Protein AF-A0A0P8CHN0-F1 (afdb_monomer)

pLDDT: mean 80.88, std 12.87, range [40.34, 93.69]

Structure (mmCIF, N/CA/C/O backbone):
data_AF-A0A0P8CHN0-F1
#
_entry.id   AF-A0A0P8CHN0-F1
#
loop_
_atom_site.group_PDB
_atom_site.id
_atom_site.type_symbol
_atom_site.label_atom_id
_atom_site.label_alt_id
_atom_site.label_comp_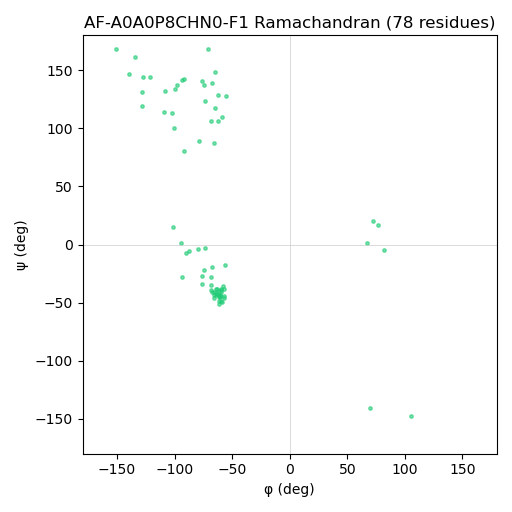id
_atom_site.label_asym_id
_atom_site.label_entity_id
_atom_site.label_seq_id
_atom_site.pdbx_PDB_ins_code
_atom_site.Cartn_x
_atom_site.Cartn_y
_atom_site.Cartn_z
_atom_site.occupancy
_atom_site.B_iso_or_equiv
_atom_site.auth_seq_id
_atom_site.auth_comp_id
_atom_site.auth_asym_id
_atom_site.auth_atom_id
_atom_site.pdbx_PDB_model_num
ATOM 1 N N . LEU A 1 1 ? -14.148 7.445 -3.449 1.00 54.75 1 LEU A N 1
ATOM 2 C CA . LEU A 1 1 ? -12.742 7.776 -3.792 1.00 54.75 1 LEU A CA 1
ATOM 3 C C . LEU A 1 1 ? -12.711 8.733 -4.999 1.00 54.75 1 LEU A C 1
ATOM 5 O O . LEU A 1 1 ? -12.028 8.467 -5.975 1.00 54.75 1 LEU A O 1
ATOM 9 N N . GLU A 1 2 ? -13.472 9.836 -4.960 1.00 49.91 2 GLU A N 1
ATOM 10 C CA . GLU A 1 2 ? -13.570 10.810 -6.075 1.00 49.91 2 GLU A CA 1
ATOM 11 C C . GLU A 1 2 ? -12.606 11.999 -5.940 1.00 49.91 2 GLU A C 1
ATOM 13 O O . GLU A 1 2 ? -12.570 12.885 -6.786 1.00 49.91 2 GLU A O 1
ATOM 18 N N . ASP A 1 3 ? -11.794 12.004 -4.889 1.00 55.22 3 ASP A N 1
ATOM 19 C CA . ASP A 1 3 ? -10.863 13.077 -4.572 1.00 55.22 3 ASP A CA 1
ATOM 20 C C . ASP A 1 3 ? -9.654 13.079 -5.523 1.00 55.22 3 ASP A C 1
ATOM 22 O O . ASP A 1 3 ? -8.902 12.100 -5.585 1.00 55.22 3 ASP A O 1
ATOM 26 N N . ASP A 1 4 ? -9.406 14.205 -6.203 1.00 63.81 4 ASP A N 1
ATOM 27 C CA . ASP A 1 4 ? -8.215 14.421 -7.047 1.00 63.81 4 ASP A CA 1
ATOM 28 C C . ASP A 1 4 ? -6.892 14.227 -6.293 1.00 63.81 4 ASP A C 1
ATOM 30 O O . ASP A 1 4 ? -5.840 14.055 -6.910 1.00 63.81 4 ASP A O 1
ATOM 34 N N . PHE A 1 5 ? -6.945 14.250 -4.961 1.00 65.06 5 PHE A N 1
ATOM 35 C CA . PHE A 1 5 ? -5.836 13.922 -4.077 1.00 65.06 5 PHE A CA 1
ATOM 36 C C . PHE A 1 5 ? -5.324 12.493 -4.298 1.00 65.06 5 PHE A C 1
ATOM 38 O O . PHE A 1 5 ? -4.133 12.299 -4.516 1.00 65.06 5 PHE A O 1
ATOM 45 N N . PHE A 1 6 ? -6.216 11.496 -4.332 1.00 63.31 6 PHE A N 1
ATOM 46 C CA . PHE A 1 6 ? -5.817 10.097 -4.527 1.00 63.31 6 PHE A CA 1
ATOM 47 C C . PHE A 1 6 ? -5.462 9.771 -5.975 1.00 63.31 6 PHE A C 1
ATOM 49 O O . PHE A 1 6 ? -4.660 8.880 -6.213 1.00 63.31 6 PHE A O 1
ATOM 56 N N . LYS A 1 7 ? -6.030 10.498 -6.945 1.00 64.56 7 LYS A N 1
ATOM 57 C CA . LYS A 1 7 ? -5.647 10.355 -8.358 1.00 64.56 7 LYS A CA 1
ATOM 58 C C . LYS A 1 7 ? -4.225 10.855 -8.628 1.00 64.56 7 LYS A C 1
ATOM 60 O O . LYS A 1 7 ? -3.596 10.394 -9.572 1.00 64.56 7 LYS A O 1
ATOM 65 N N . ARG A 1 8 ? -3.745 11.817 -7.828 1.00 67.06 8 ARG A N 1
ATOM 66 C CA . ARG A 1 8 ? -2.389 12.385 -7.917 1.00 67.06 8 ARG A CA 1
ATOM 67 C C . ARG A 1 8 ? -1.385 11.706 -6.993 1.00 67.06 8 ARG A C 1
ATOM 69 O O . ARG A 1 8 ? -0.200 11.690 -7.306 1.00 67.06 8 ARG A O 1
ATOM 76 N N . LEU A 1 9 ? -1.848 11.152 -5.876 1.00 68.62 9 LEU A N 1
ATOM 77 C CA . LEU A 1 9 ? -1.050 10.255 -5.054 1.00 68.62 9 LEU A CA 1
ATOM 78 C C . LEU A 1 9 ? -0.754 8.987 -5.845 1.00 68.62 9 LEU A C 1
ATOM 80 O O . LEU A 1 9 ? -1.665 8.240 -6.190 1.00 68.62 9 LEU A O 1
ATOM 84 N N . GLY A 1 10 ? 0.525 8.728 -6.102 1.00 72.75 10 GLY A N 1
ATOM 85 C CA . GLY A 1 10 ? 0.952 7.421 -6.580 1.00 72.75 10 GLY A CA 1
ATOM 86 C C . GLY A 1 10 ? 0.620 6.379 -5.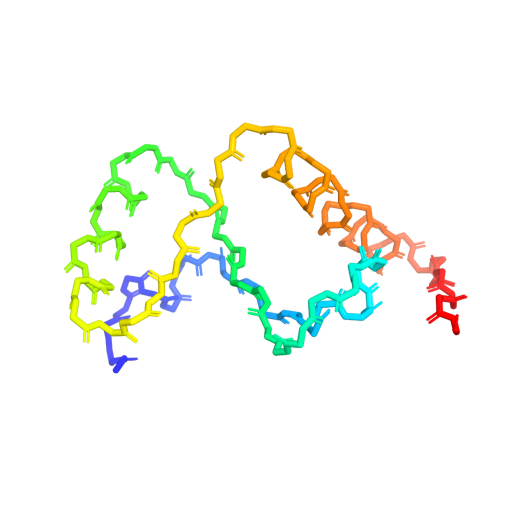516 1.00 72.75 10 GLY A C 1
ATOM 87 O O . GLY A 1 10 ? 1.260 6.344 -4.461 1.00 72.75 10 GLY A O 1
ATOM 88 N N . TYR A 1 11 ? -0.402 5.566 -5.774 1.00 84.31 11 TYR A N 1
ATOM 89 C CA . TYR A 1 11 ? -0.718 4.401 -4.965 1.00 84.31 11 TYR A CA 1
ATOM 90 C C . TYR A 1 11 ? -0.680 3.145 -5.826 1.00 84.31 11 TYR A C 1
ATOM 92 O O . TYR A 1 11 ? -1.099 3.150 -6.984 1.00 84.31 11 TYR A O 1
ATOM 100 N N . THR A 1 12 ? -0.215 2.059 -5.223 1.00 88.00 12 THR A N 1
ATOM 101 C CA . THR A 1 12 ? -0.123 0.753 -5.867 1.00 88.00 12 THR A CA 1
ATOM 102 C C . THR A 1 12 ? -0.802 -0.270 -4.975 1.00 88.00 12 THR A C 1
ATOM 104 O O . THR A 1 12 ? -0.553 -0.326 -3.772 1.00 88.00 12 THR A O 1
ATOM 107 N N . VAL A 1 13 ? -1.674 -1.085 -5.563 1.00 89.75 13 VAL A N 1
ATOM 108 C CA . VAL A 1 13 ? -2.303 -2.217 -4.879 1.00 89.75 13 VAL A CA 1
ATOM 109 C C . VAL A 1 13 ? -1.722 -3.507 -5.435 1.00 89.75 13 VAL A C 1
ATOM 111 O O . VAL A 1 13 ? -1.627 -3.675 -6.657 1.00 89.75 13 VAL A O 1
ATOM 114 N N . ARG A 1 14 ? -1.332 -4.413 -4.537 1.00 91.38 14 ARG A N 1
ATOM 115 C CA . ARG A 1 14 ? -0.795 -5.735 -4.878 1.00 91.38 14 ARG A CA 1
ATOM 116 C C . ARG A 1 14 ? -1.326 -6.804 -3.954 1.00 91.38 14 ARG A C 1
ATOM 118 O O . ARG A 1 14 ? -1.584 -6.547 -2.783 1.00 91.38 14 ARG A O 1
ATOM 125 N N . GLU A 1 15 ? -1.504 -7.998 -4.498 1.00 91.25 15 GLU A N 1
ATOM 126 C CA . GLU A 1 15 ? -1.855 -9.160 -3.694 1.00 91.25 15 GLU A CA 1
ATOM 127 C C . GLU A 1 15 ? -0.673 -9.533 -2.792 1.00 91.25 15 GLU A C 1
ATOM 129 O O . GLU A 1 15 ? 0.482 -9.477 -3.213 1.00 91.25 15 GLU A O 1
ATOM 134 N N . CYS A 1 16 ? -0.956 -9.892 -1.540 1.00 91.12 16 CYS A N 1
ATOM 135 C CA . CYS A 1 16 ? 0.073 -10.214 -0.551 1.00 91.12 16 CYS A CA 1
ATOM 136 C C . CYS A 1 16 ? 1.005 -11.350 -1.012 1.00 91.12 16 CYS A C 1
ATOM 138 O O . CYS A 1 16 ? 2.213 -11.284 -0.782 1.00 91.12 16 CYS A O 1
ATOM 140 N N . SER A 1 17 ? 0.451 -12.355 -1.694 1.00 88.88 17 SER A N 1
ATOM 141 C CA . SER A 1 17 ? 1.173 -13.514 -2.232 1.00 88.88 17 SER A CA 1
ATOM 142 C C . SER A 1 17 ? 2.239 -13.121 -3.258 1.00 88.88 17 SER A C 1
ATOM 144 O O . SER A 1 17 ? 3.352 -13.636 -3.209 1.00 88.88 17 SER A O 1
ATOM 146 N N . LEU A 1 18 ? 1.936 -12.148 -4.124 1.00 86.75 18 LEU A N 1
ATOM 147 C CA . LEU A 1 18 ? 2.851 -11.652 -5.160 1.00 86.75 18 LEU A CA 1
ATOM 148 C C . LEU A 1 18 ? 4.061 -10.907 -4.584 1.00 86.75 18 LEU A C 1
ATOM 150 O O . LEU A 1 18 ? 5.077 -10.766 -5.254 1.00 86.75 18 LEU A O 1
ATOM 154 N N . LEU A 1 19 ? 3.962 -10.454 -3.333 1.00 87.06 19 LEU A N 1
ATOM 155 C CA . LEU A 1 19 ? 5.043 -9.787 -2.608 1.00 87.06 19 LEU A CA 1
ATOM 156 C C . LEU A 1 19 ? 5.747 -10.723 -1.612 1.00 87.06 19 LEU A C 1
ATOM 158 O O . LEU A 1 19 ? 6.459 -10.257 -0.722 1.00 87.06 19 LEU A O 1
ATOM 162 N N . GLY A 1 20 ? 5.535 -12.038 -1.734 1.00 82.88 20 GLY A N 1
ATOM 163 C CA . GLY A 1 20 ? 6.170 -13.047 -0.884 1.00 82.88 20 GLY A CA 1
ATOM 164 C C . GLY A 1 20 ? 5.628 -13.099 0.548 1.00 82.88 20 GLY A C 1
ATOM 165 O O . GLY A 1 20 ? 6.310 -13.597 1.441 1.00 82.88 20 GLY A O 1
ATOM 166 N N . SER A 1 21 ? 4.421 -12.577 0.798 1.00 85.06 21 SER A N 1
ATOM 167 C CA . SER A 1 21 ? 3.767 -12.642 2.109 1.00 85.06 21 SER A CA 1
ATOM 168 C C . SER A 1 21 ? 2.755 -13.786 2.174 1.00 85.06 21 SER A C 1
ATOM 170 O O . SER A 1 21 ? 1.930 -13.948 1.280 1.00 85.06 21 SER A O 1
ATOM 172 N N . GLU A 1 22 ? 2.732 -14.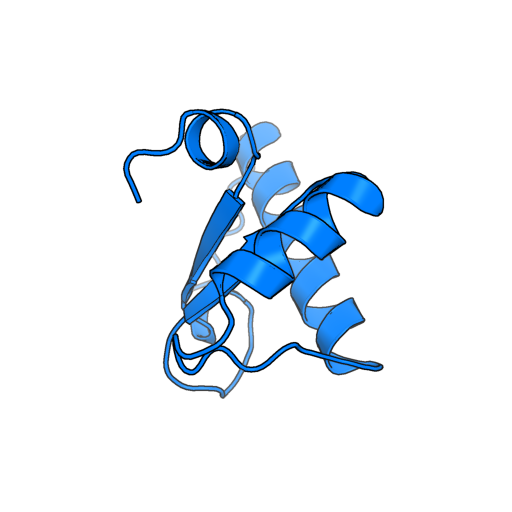522 3.290 1.00 85.81 22 GLU A N 1
ATOM 173 C CA . GLU A 1 22 ? 1.707 -15.547 3.567 1.00 85.81 22 GLU A CA 1
ATOM 174 C C . GLU A 1 22 ? 0.335 -14.955 3.943 1.00 85.81 22 GLU A C 1
ATOM 176 O O . GLU A 1 22 ? -0.641 -15.678 4.171 1.00 85.81 22 GLU A O 1
ATOM 181 N N . ARG A 1 23 ? 0.231 -13.623 4.043 1.00 86.94 23 ARG A N 1
ATOM 182 C CA . ARG A 1 23 ? -1.044 -12.956 4.309 1.00 86.94 23 ARG A CA 1
ATOM 183 C C . ARG A 1 23 ? -2.017 -13.177 3.158 1.00 86.94 23 ARG A C 1
ATOM 185 O O . ARG A 1 23 ? -1.643 -13.217 1.994 1.00 86.94 23 ARG A O 1
ATOM 192 N N . LYS A 1 24 ? -3.305 -13.220 3.493 1.00 87.94 24 LYS A N 1
ATOM 193 C CA . LYS A 1 24 ? -4.388 -13.190 2.505 1.00 87.94 24 LYS A CA 1
ATOM 194 C C . LYS A 1 24 ? -4.837 -11.752 2.268 1.00 87.94 24 LYS A C 1
ATOM 196 O O . LYS A 1 24 ? -4.925 -10.974 3.219 1.00 87.94 24 LYS A O 1
ATOM 201 N N . GLY A 1 25 ? -5.166 -11.428 1.022 1.00 90.88 25 GLY A N 1
ATOM 202 C CA . GLY A 1 25 ? -5.688 -10.121 0.627 1.00 90.88 25 GLY A CA 1
ATOM 203 C C . GLY A 1 25 ? -4.657 -9.265 -0.099 1.00 90.88 25 GLY A C 1
ATOM 204 O O . GLY A 1 25 ? -3.816 -9.783 -0.830 1.00 90.88 25 GLY A O 1
ATOM 205 N N . TYR A 1 26 ? -4.755 -7.952 0.093 1.00 92.19 26 TYR A N 1
ATOM 206 C CA . TYR A 1 26 ? -4.000 -6.969 -0.674 1.00 92.19 26 TYR A CA 1
ATOM 207 C C . TYR A 1 26 ? -3.251 -6.005 0.237 1.00 92.19 26 TYR A C 1
ATOM 209 O O . TYR A 1 26 ? -3.766 -5.576 1.273 1.00 92.19 26 TYR A O 1
ATOM 217 N N . PHE A 1 27 ? -2.065 -5.609 -0.203 1.00 93.69 27 PHE A N 1
ATOM 218 C CA . PHE A 1 27 ? -1.365 -4.450 0.312 1.00 93.69 27 PHE A CA 1
ATOM 219 C C . PHE A 1 27 ? -1.685 -3.218 -0.529 1.00 93.69 27 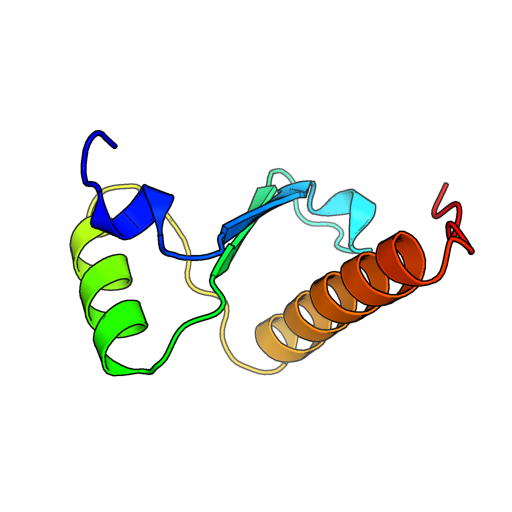PHE A C 1
ATOM 221 O O . PHE A 1 27 ? -1.776 -3.282 -1.755 1.00 93.69 27 PHE A O 1
ATOM 228 N N . LEU A 1 28 ? -1.816 -2.087 0.161 1.00 91.25 28 LEU A N 1
ATOM 229 C CA . LEU A 1 28 ? -1.889 -0.756 -0.421 1.00 91.25 28 LEU A CA 1
ATOM 230 C C . LEU A 1 28 ? -0.585 -0.032 -0.088 1.00 91.25 28 LEU A C 1
ATOM 232 O O . LEU A 1 28 ? -0.308 0.245 1.079 1.00 91.25 28 LEU A O 1
ATOM 236 N N . TYR A 1 29 ? 0.199 0.265 -1.114 1.00 91.19 29 TYR A N 1
ATOM 237 C CA . TYR A 1 29 ? 1.402 1.076 -1.016 1.00 91.19 29 TYR A CA 1
ATOM 238 C C . TYR A 1 29 ? 1.100 2.500 -1.472 1.00 91.19 29 TYR A C 1
ATOM 240 O O . TYR A 1 29 ? 0.460 2.701 -2.503 1.00 91.19 29 TYR A O 1
ATOM 248 N N . ILE A 1 30 ? 1.549 3.487 -0.699 1.00 88.50 30 ILE A N 1
ATOM 249 C CA . ILE A 1 30 ? 1.379 4.909 -1.003 1.00 88.50 30 ILE A CA 1
ATOM 250 C C . ILE A 1 30 ? 2.747 5.567 -0.912 1.00 88.50 30 ILE A C 1
ATOM 252 O O . ILE A 1 30 ? 3.370 5.570 0.151 1.00 88.50 30 ILE A O 1
ATOM 256 N N . LYS A 1 31 ? 3.198 6.144 -2.026 1.00 85.50 31 LYS A N 1
ATOM 257 C CA . LYS A 1 31 ? 4.457 6.884 -2.095 1.00 85.50 31 LYS A CA 1
ATOM 258 C C . LYS A 1 31 ? 4.159 8.377 -2.033 1.00 85.50 31 LYS A C 1
ATOM 260 O O . LYS A 1 31 ? 3.754 8.978 -3.026 1.00 85.50 31 LYS A O 1
ATOM 265 N N . ALA A 1 32 ? 4.341 8.967 -0.856 1.00 84.81 32 ALA A N 1
ATOM 266 C CA . ALA A 1 32 ? 4.036 10.372 -0.611 1.00 84.81 32 ALA A CA 1
ATOM 267 C C . ALA A 1 32 ? 4.928 10.974 0.483 1.00 84.81 32 ALA A C 1
ATOM 269 O O . ALA A 1 32 ? 5.630 10.251 1.192 1.00 84.81 32 ALA A O 1
ATOM 270 N N . ASN A 1 33 ? 4.901 12.301 0.615 1.00 84.94 33 ASN A N 1
ATOM 271 C CA . ASN A 1 33 ? 5.503 12.983 1.761 1.00 84.94 33 ASN A CA 1
ATOM 272 C C . ASN A 1 33 ? 4.672 12.733 3.038 1.00 84.94 33 ASN A C 1
ATOM 274 O O . ASN A 1 33 ? 3.539 12.255 2.976 1.00 84.94 33 ASN A O 1
ATOM 278 N N . SER A 1 34 ? 5.227 13.081 4.199 1.00 85.06 34 SER A N 1
ATOM 279 C CA . SER A 1 34 ? 4.571 12.847 5.490 1.00 85.06 34 SER A CA 1
ATOM 280 C C . SER A 1 34 ? 3.211 13.544 5.621 1.00 85.06 34 SER A C 1
ATOM 282 O O . SER A 1 34 ? 2.276 12.945 6.141 1.00 85.06 34 SER A O 1
ATOM 284 N N . GLU A 1 35 ? 3.068 14.774 5.115 1.00 85.75 35 GLU A N 1
ATOM 285 C CA . GLU A 1 35 ? 1.807 15.528 5.199 1.00 85.75 35 GLU A CA 1
ATOM 286 C C . GLU A 1 35 ? 0.677 14.844 4.415 1.00 85.75 35 GLU A C 1
ATOM 288 O O . GLU A 1 35 ? -0.478 14.814 4.850 1.00 85.75 35 GLU A O 1
ATOM 293 N N . ASP A 1 36 ? 1.009 14.273 3.260 1.00 85.50 36 ASP A N 1
ATOM 294 C CA . ASP A 1 36 ? 0.063 13.567 2.409 1.00 85.50 36 ASP A CA 1
ATOM 295 C C . ASP A 1 36 ? -0.269 12.171 2.951 1.00 85.50 36 ASP A C 1
ATOM 297 O O . ASP A 1 36 ? -1.420 11.739 2.841 1.00 85.50 36 ASP A O 1
ATOM 301 N N . ILE A 1 37 ? 0.692 11.494 3.593 1.00 84.75 37 ILE A N 1
ATOM 302 C CA . ILE A 1 37 ? 0.433 10.244 4.323 1.00 84.75 37 ILE A CA 1
ATOM 303 C C . ILE A 1 37 ? -0.561 10.497 5.458 1.00 84.75 37 ILE A C 1
ATOM 305 O O . ILE A 1 37 ? -1.571 9.801 5.528 1.00 84.75 37 ILE A O 1
ATOM 309 N N . ASP A 1 38 ? -0.354 11.528 6.280 1.00 87.06 38 ASP A N 1
ATOM 310 C CA . ASP A 1 38 ? -1.261 11.850 7.391 1.00 87.06 38 ASP A CA 1
ATOM 311 C C . ASP A 1 38 ? -2.690 12.143 6.901 1.00 87.06 38 ASP A C 1
ATOM 313 O O . ASP A 1 38 ? -3.685 11.746 7.516 1.00 87.06 38 ASP A O 1
ATOM 317 N N . ARG A 1 39 ? -2.820 12.826 5.757 1.00 85.06 39 ARG A N 1
ATOM 318 C CA . ARG A 1 39 ? -4.121 13.073 5.114 1.00 85.06 39 ARG A CA 1
ATOM 319 C C . ARG A 1 39 ? -4.758 11.792 4.591 1.00 85.06 39 ARG A C 1
ATOM 321 O O . ARG A 1 39 ? -5.974 11.635 4.715 1.00 85.06 39 ARG A O 1
ATOM 328 N N . ALA A 1 40 ? -3.970 10.903 3.993 1.00 83.62 40 ALA A N 1
ATOM 329 C CA . ALA A 1 40 ? -4.454 9.618 3.510 1.00 83.62 40 ALA A CA 1
ATOM 330 C C . ALA A 1 40 ? -4.935 8.743 4.676 1.00 83.62 40 ALA A C 1
ATOM 332 O O . ALA A 1 40 ? -6.034 8.199 4.605 1.00 83.62 40 ALA A O 1
ATOM 333 N N . GLU A 1 41 ? -4.185 8.690 5.779 1.00 84.81 41 GLU A N 1
ATOM 334 C CA . GLU A 1 41 ? -4.558 7.940 6.984 1.00 84.81 41 GLU A CA 1
ATOM 335 C C . GLU A 1 41 ? -5.906 8.383 7.544 1.00 84.81 41 GLU A C 1
ATOM 337 O O . GLU A 1 41 ? -6.772 7.537 7.759 1.00 84.81 41 GLU A O 1
ATOM 342 N N . LYS A 1 42 ? -6.144 9.697 7.656 1.00 86.62 42 LYS A N 1
ATOM 343 C CA . LYS A 1 42 ? -7.453 10.239 8.065 1.00 86.62 42 LYS A CA 1
ATOM 344 C C . LYS A 1 42 ? -8.593 9.811 7.145 1.00 86.62 42 LYS A C 1
ATOM 346 O O . LYS A 1 42 ? -9.703 9.576 7.604 1.00 86.62 42 LYS A O 1
ATOM 351 N N . LYS A 1 43 ? -8.344 9.698 5.838 1.00 82.00 43 LYS A N 1
ATOM 352 C CA . LYS A 1 43 ? -9.360 9.224 4.882 1.00 82.00 43 LYS A CA 1
ATOM 353 C C . LYS A 1 43 ? -9.597 7.718 4.968 1.00 82.00 43 LYS A C 1
ATOM 355 O O . LYS A 1 43 ? -10.651 7.261 4.538 1.00 82.00 43 LYS A O 1
ATOM 360 N N . PHE A 1 44 ? -8.639 6.961 5.494 1.00 83.62 44 PHE A N 1
ATOM 361 C CA . PHE A 1 44 ? -8.753 5.522 5.716 1.00 83.62 44 PHE A CA 1
ATOM 362 C C . PHE A 1 44 ? -9.313 5.154 7.090 1.00 83.62 44 PHE A C 1
ATOM 364 O O . PHE A 1 44 ? -9.619 3.979 7.324 1.00 83.62 44 PHE A O 1
ATOM 371 N N . GLU A 1 45 ? -9.497 6.127 7.985 1.00 83.31 45 GLU A N 1
ATOM 372 C CA . GLU A 1 45 ? -10.203 5.908 9.242 1.00 83.31 45 GLU A CA 1
ATOM 373 C C . GLU A 1 45 ? -11.599 5.326 8.970 1.00 83.31 45 GLU A C 1
ATOM 375 O O . GLU A 1 45 ? -12.366 5.820 8.146 1.00 83.31 45 GLU A O 1
ATOM 380 N N . GLY A 1 46 ? -11.915 4.213 9.635 1.00 81.00 46 GLY A N 1
ATOM 381 C CA . GLY A 1 46 ? -13.183 3.498 9.456 1.00 81.00 46 GLY A CA 1
ATOM 382 C C . GLY A 1 46 ? -13.254 2.553 8.248 1.00 81.00 46 GLY A C 1
ATOM 383 O O . GLY A 1 46 ? -14.228 1.815 8.136 1.00 81.00 46 GLY A O 1
ATOM 384 N N . ILE A 1 47 ? -12.227 2.496 7.389 1.00 82.12 47 ILE A N 1
ATOM 385 C CA . ILE A 1 47 ? -12.199 1.621 6.194 1.00 82.12 47 ILE A CA 1
ATOM 386 C C . ILE A 1 47 ? -11.652 0.212 6.516 1.00 82.12 47 ILE A C 1
ATOM 388 O O . ILE A 1 47 ? -11.694 -0.694 5.690 1.00 82.12 47 ILE A O 1
ATOM 392 N N . GLY A 1 48 ? -11.176 -0.015 7.746 1.00 82.88 48 GLY A N 1
ATOM 393 C CA . GLY A 1 48 ? -10.694 -1.329 8.194 1.00 82.88 48 GLY A CA 1
ATOM 394 C C . GLY A 1 48 ? -9.300 -1.697 7.673 1.00 82.88 48 GLY A C 1
ATOM 395 O O . GLY A 1 48 ? -8.910 -2.862 7.718 1.00 82.88 48 GLY A O 1
ATOM 396 N N . LEU A 1 49 ? -8.534 -0.715 7.190 1.00 85.50 49 LEU A N 1
ATOM 397 C CA . LEU A 1 49 ? -7.144 -0.913 6.793 1.00 85.50 49 LEU A CA 1
ATOM 398 C C . LEU A 1 49 ? -6.245 -1.047 8.026 1.00 85.50 49 LEU A C 1
ATOM 400 O O . LEU A 1 49 ? -6.358 -0.291 8.991 1.00 85.50 49 LEU A O 1
ATOM 404 N N . LYS A 1 50 ? -5.314 -2.003 7.976 1.00 88.06 50 LYS A N 1
ATOM 405 C CA . LYS A 1 50 ? -4.294 -2.190 9.009 1.00 88.06 50 LYS A CA 1
ATOM 406 C C . LYS A 1 50 ? -2.968 -1.623 8.520 1.00 88.06 50 LYS A C 1
ATOM 408 O O . LYS A 1 50 ? -2.356 -2.187 7.615 1.00 88.06 50 LYS A O 1
ATOM 413 N N . LYS A 1 51 ? -2.503 -0.545 9.156 1.00 88.81 51 LYS A N 1
ATOM 414 C CA . LYS A 1 51 ? -1.161 -0.004 8.915 1.00 88.81 51 LYS A CA 1
ATOM 415 C C . LYS A 1 51 ? -0.110 -1.042 9.311 1.00 88.81 51 LYS A C 1
ATOM 417 O O . LYS A 1 51 ? -0.142 -1.574 10.423 1.00 88.81 51 LYS A O 1
ATOM 422 N N . LEU A 1 52 ? 0.816 -1.324 8.399 1.00 90.31 52 LEU A N 1
ATOM 423 C CA . LEU A 1 52 ? 1.996 -2.127 8.704 1.00 90.31 52 LEU A CA 1
ATOM 424 C C . LEU A 1 52 ? 3.004 -1.278 9.476 1.00 90.31 52 LEU A C 1
ATOM 426 O O . LEU A 1 52 ? 3.208 -0.104 9.171 1.00 90.31 52 LEU A O 1
ATOM 430 N N . ILE A 1 53 ? 3.650 -1.886 10.465 1.00 90.31 53 ILE A N 1
ATOM 431 C CA . ILE A 1 53 ? 4.673 -1.245 11.294 1.00 90.31 53 ILE A CA 1
ATOM 432 C C . ILE A 1 53 ? 5.880 -2.174 11.444 1.00 90.31 53 ILE A C 1
ATOM 434 O O . ILE A 1 53 ? 5.778 -3.381 11.235 1.00 90.31 53 ILE A O 1
ATOM 438 N N . GLY A 1 54 ? 7.026 -1.612 11.829 1.00 92.25 54 GLY A N 1
ATOM 439 C CA . GLY A 1 54 ? 8.222 -2.392 12.145 1.00 92.25 54 GLY A CA 1
ATOM 440 C C . GLY A 1 54 ? 8.875 -3.045 10.924 1.00 92.25 54 GLY A C 1
ATOM 441 O O . GLY A 1 54 ? 9.001 -2.431 9.867 1.00 92.25 54 GLY A O 1
ATOM 442 N N . GLU A 1 55 ? 9.352 -4.275 11.099 1.00 90.88 55 GLU A N 1
ATOM 443 C CA . GLU A 1 55 ? 10.109 -5.014 10.083 1.00 90.88 55 GLU A CA 1
ATOM 444 C C . GLU A 1 55 ? 9.253 -5.402 8.875 1.00 90.88 55 GLU A C 1
ATOM 446 O O . GLU A 1 55 ? 9.681 -5.245 7.735 1.00 90.88 55 GLU A O 1
ATOM 451 N N . GLU A 1 56 ? 8.006 -5.798 9.117 1.00 88.06 56 GLU A N 1
ATOM 452 C CA . GLU A 1 56 ? 7.065 -6.167 8.062 1.00 88.06 56 GLU A CA 1
ATOM 453 C C . GLU A 1 56 ? 6.818 -5.011 7.082 1.00 88.06 56 GLU A C 1
ATOM 455 O O . GLU A 1 56 ? 6.826 -5.217 5.871 1.00 88.06 56 GLU A O 1
ATOM 460 N N . LEU A 1 57 ? 6.684 -3.778 7.588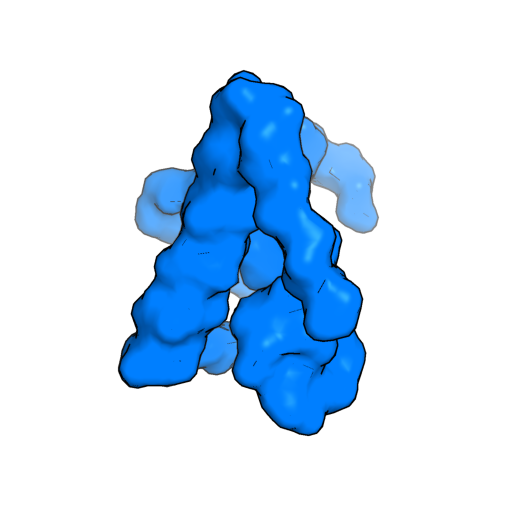 1.00 91.19 57 LEU A N 1
ATOM 461 C CA . LEU A 1 57 ? 6.581 -2.586 6.743 1.00 91.19 57 LEU A CA 1
ATOM 462 C C . LEU A 1 57 ? 7.794 -2.454 5.813 1.00 91.19 57 LEU A C 1
ATOM 464 O O . LEU A 1 57 ? 7.625 -2.160 4.631 1.00 91.19 57 LEU A O 1
ATOM 468 N N . LYS A 1 58 ? 9.008 -2.665 6.336 1.00 91.50 58 LYS A N 1
ATOM 469 C CA . LYS A 1 58 ? 10.250 -2.530 5.560 1.00 91.50 58 LYS A CA 1
ATOM 470 C C . LYS A 1 58 ? 10.339 -3.587 4.463 1.00 91.50 58 LYS A C 1
ATOM 472 O O . LYS A 1 58 ? 10.635 -3.235 3.326 1.00 91.50 58 LYS A O 1
ATOM 477 N N . ILE A 1 59 ? 10.048 -4.844 4.800 1.00 91.62 59 ILE A N 1
ATOM 478 C CA . ILE A 1 59 ? 10.084 -5.972 3.859 1.00 91.62 59 ILE A CA 1
ATOM 479 C C . ILE A 1 59 ? 9.079 -5.750 2.727 1.00 91.62 59 ILE A C 1
ATOM 481 O O . ILE A 1 59 ? 9.452 -5.785 1.557 1.00 91.62 59 ILE A O 1
ATOM 485 N N . VAL A 1 60 ? 7.823 -5.450 3.069 1.00 92.06 60 VAL A N 1
ATOM 486 C CA . VAL A 1 60 ? 6.766 -5.237 2.071 1.00 92.06 60 VAL A CA 1
ATOM 487 C C . VAL A 1 60 ? 7.077 -4.017 1.203 1.00 92.06 60 VAL A C 1
ATOM 489 O O . VAL A 1 60 ? 6.947 -4.087 -0.014 1.00 92.06 60 VAL A O 1
ATOM 492 N N . THR A 1 61 ? 7.559 -2.917 1.792 1.00 91.50 61 THR A N 1
ATOM 493 C CA . THR A 1 61 ? 7.951 -1.719 1.027 1.00 91.50 61 THR A CA 1
ATOM 494 C C . THR A 1 61 ? 9.078 -2.019 0.038 1.00 91.50 61 THR A C 1
ATOM 496 O O . THR A 1 61 ? 9.012 -1.583 -1.108 1.00 91.50 61 THR A O 1
ATOM 499 N N . ALA A 1 62 ? 10.095 -2.779 0.454 1.00 91.56 62 ALA A N 1
ATOM 500 C CA . ALA A 1 62 ? 11.184 -3.178 -0.432 1.00 91.56 62 ALA A CA 1
ATOM 501 C C . ALA A 1 62 ? 10.688 -4.054 -1.594 1.00 91.56 62 ALA A C 1
ATOM 503 O O . ALA A 1 62 ? 11.142 -3.869 -2.720 1.00 91.56 62 ALA A O 1
ATOM 504 N N . ALA A 1 63 ? 9.728 -4.952 -1.345 1.00 91.50 63 ALA A N 1
ATOM 505 C CA . ALA A 1 63 ? 9.126 -5.781 -2.388 1.00 91.50 63 ALA A CA 1
ATOM 506 C C . ALA A 1 63 ? 8.383 -4.940 -3.444 1.00 91.50 63 ALA A C 1
ATOM 508 O O . ALA A 1 63 ? 8.573 -5.168 -4.636 1.00 91.50 63 ALA A O 1
ATOM 509 N N . PHE A 1 64 ? 7.615 -3.923 -3.027 1.00 91.19 64 PHE A N 1
ATOM 510 C CA . PHE A 1 64 ? 6.975 -2.982 -3.959 1.00 91.19 64 PHE A CA 1
ATOM 511 C C . PHE A 1 64 ? 7.999 -2.245 -4.830 1.00 91.19 64 PHE A C 1
ATOM 513 O O . PHE A 1 64 ? 7.849 -2.211 -6.048 1.00 91.19 64 PHE A O 1
ATOM 520 N N . ILE A 1 65 ? 9.052 -1.693 -4.217 1.00 89.75 65 ILE A N 1
ATOM 521 C CA . ILE A 1 65 ? 10.094 -0.946 -4.940 1.00 89.75 65 ILE A CA 1
ATOM 522 C C . ILE A 1 65 ? 10.799 -1.850 -5.954 1.00 89.75 65 ILE A C 1
ATOM 524 O O . ILE A 1 65 ? 10.967 -1.461 -7.107 1.00 89.75 65 ILE A O 1
ATOM 528 N N . ALA A 1 66 ? 11.161 -3.070 -5.547 1.00 89.00 66 ALA A N 1
ATOM 529 C CA . ALA A 1 66 ? 11.787 -4.032 -6.441 1.00 89.00 66 ALA A CA 1
ATOM 530 C C . ALA A 1 66 ? 10.871 -4.370 -7.626 1.00 89.00 66 ALA A C 1
ATOM 532 O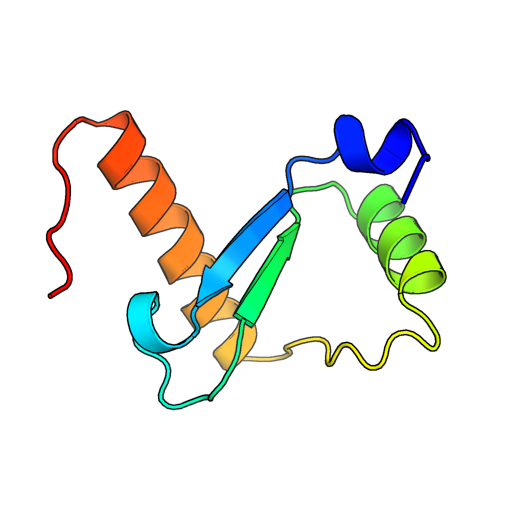 O . ALA A 1 66 ? 11.328 -4.401 -8.765 1.00 89.00 66 ALA A O 1
ATOM 533 N N . GLU A 1 67 ? 9.577 -4.603 -7.399 1.00 85.19 67 GLU A N 1
ATOM 534 C CA . GLU A 1 67 ? 8.626 -4.872 -8.483 1.00 85.19 67 GLU A CA 1
ATOM 535 C C . GLU A 1 67 ? 8.533 -3.694 -9.470 1.00 85.19 67 GLU A C 1
ATOM 537 O O . GLU A 1 67 ? 8.608 -3.903 -10.683 1.00 85.19 67 GLU A O 1
ATOM 542 N N . GLU A 1 68 ? 8.439 -2.458 -8.964 1.00 83.31 68 GLU A N 1
ATOM 543 C CA . GLU A 1 68 ? 8.414 -1.242 -9.788 1.00 83.31 68 GLU A CA 1
ATOM 544 C C . GLU A 1 68 ? 9.695 -1.086 -10.624 1.00 83.31 68 GLU A C 1
ATOM 546 O O . GLU A 1 68 ? 9.623 -0.793 -11.820 1.00 83.31 68 GLU A O 1
ATOM 551 N N . GLU A 1 69 ? 10.866 -1.321 -10.028 1.00 83.69 69 GLU A N 1
ATOM 552 C CA . GLU A 1 69 ? 12.163 -1.243 -10.712 1.00 83.69 69 GLU A CA 1
ATOM 553 C C . GLU A 1 69 ? 12.321 -2.320 -11.792 1.00 83.69 69 GLU A C 1
ATOM 555 O O . GLU A 1 69 ? 12.809 -2.029 -12.888 1.00 83.69 69 GLU A O 1
ATOM 560 N N . ASN A 1 70 ? 11.870 -3.549 -11.524 1.00 82.06 70 ASN A N 1
ATOM 561 C CA . ASN A 1 70 ? 11.891 -4.643 -12.498 1.00 82.06 70 ASN A CA 1
ATOM 562 C C . ASN A 1 70 ? 10.952 -4.366 -13.677 1.00 82.06 70 ASN A C 1
ATOM 564 O O . ASN A 1 70 ? 11.334 -4.544 -14.837 1.00 82.06 70 ASN A O 1
ATOM 568 N N . ALA A 1 71 ? 9.743 -3.873 -13.389 1.00 77.50 71 ALA A N 1
ATOM 569 C CA . ALA A 1 71 ? 8.786 -3.469 -14.412 1.00 77.50 71 ALA A CA 1
ATOM 570 C C . ALA A 1 71 ? 9.337 -2.325 -15.281 1.00 77.50 71 ALA A C 1
ATOM 572 O O . ALA A 1 71 ? 9.230 -2.379 -16.507 1.00 77.50 71 ALA A O 1
ATOM 573 N N . ALA A 1 72 ? 9.977 -1.323 -14.666 1.00 75.19 72 ALA A N 1
ATOM 574 C CA . ALA A 1 72 ? 10.588 -0.195 -15.371 1.00 75.19 72 ALA A CA 1
ATOM 575 C C . ALA A 1 72 ? 11.816 -0.601 -16.203 1.00 75.19 72 ALA A C 1
ATOM 577 O O . ALA A 1 72 ? 12.039 -0.057 -17.284 1.00 75.19 72 ALA A O 1
ATOM 578 N N . SER A 1 73 ? 12.594 -1.574 -15.726 1.00 75.50 73 SER A N 1
ATOM 579 C CA . SER A 1 73 ? 13.797 -2.061 -16.411 1.00 75.50 73 SER A CA 1
ATOM 580 C C . SER A 1 73 ? 13.490 -3.045 -17.548 1.00 75.50 73 SER A C 1
ATOM 582 O O . SER A 1 73 ? 14.409 -3.491 -18.232 1.00 75.50 73 SER A O 1
ATOM 584 N N . GLY A 1 74 ? 12.221 -3.427 -17.754 1.00 58.66 74 GLY A N 1
ATOM 585 C CA . GLY A 1 74 ? 11.810 -4.412 -18.766 1.00 58.66 74 GLY A CA 1
ATOM 586 C C . GLY A 1 74 ? 12.304 -5.840 -18.495 1.00 58.66 74 GLY A C 1
ATOM 587 O O . GLY A 1 74 ? 12.021 -6.753 -19.270 1.00 58.66 74 GLY A O 1
ATOM 588 N N . MET A 1 75 ? 13.012 -6.051 -17.386 1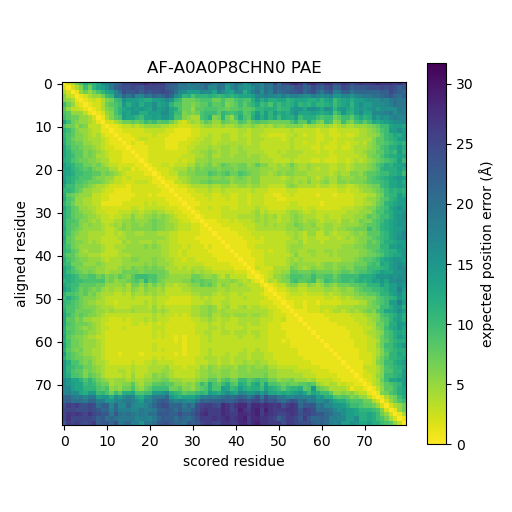.00 54.41 75 MET A N 1
ATOM 589 C CA . MET A 1 75 ? 13.374 -7.357 -16.855 1.00 54.41 75 MET A CA 1
ATOM 590 C C . MET A 1 75 ? 12.281 -7.761 -15.875 1.00 54.41 75 MET A C 1
ATOM 592 O O . MET A 1 75 ? 12.404 -7.573 -14.669 1.00 54.41 75 MET A O 1
A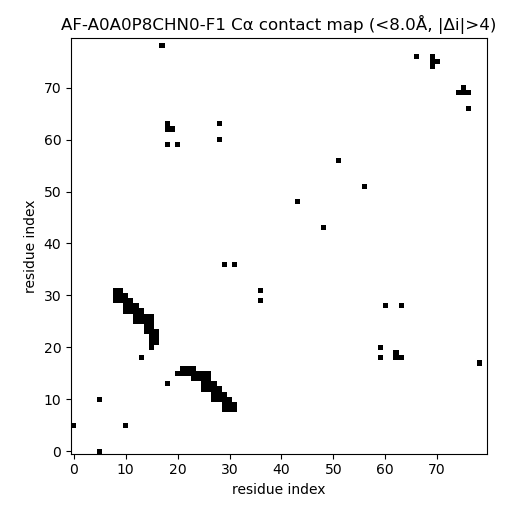TOM 596 N N . GLY A 1 76 ? 11.169 -8.275 -16.399 1.00 52.94 76 GLY A N 1
ATOM 597 C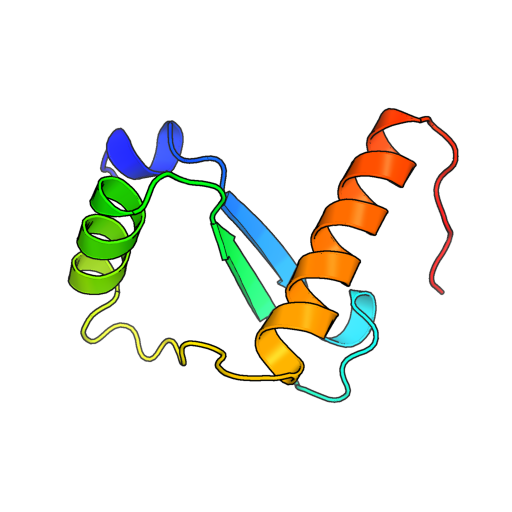 CA . GLY A 1 76 ? 10.130 -8.844 -15.552 1.00 52.94 76 GLY A CA 1
ATOM 598 C C . GLY A 1 76 ? 10.718 -9.987 -14.728 1.00 52.94 76 GLY A C 1
ATOM 599 O O . GLY A 1 76 ? 11.032 -11.042 -15.280 1.00 52.94 76 GLY A O 1
ATOM 600 N N . MET A 1 77 ? 10.861 -9.801 -13.415 1.00 50.59 77 MET A N 1
ATOM 601 C CA . MET A 1 77 ? 10.974 -10.948 -12.526 1.00 50.59 77 MET A CA 1
ATOM 602 C C . MET A 1 77 ? 9.617 -11.646 -12.540 1.00 50.59 77 MET A C 1
ATOM 604 O O . MET A 1 77 ? 8.630 -11.146 -12.005 1.00 50.59 77 MET A O 1
ATOM 608 N N . ILE A 1 78 ? 9.573 -12.794 -13.216 1.00 52.31 78 ILE A N 1
ATOM 609 C CA . ILE A 1 78 ? 8.523 -13.792 -13.053 1.00 52.31 78 ILE A CA 1
ATOM 610 C C . ILE A 1 78 ? 8.681 -14.325 -11.628 1.00 52.31 78 ILE A C 1
ATOM 612 O O . ILE A 1 78 ? 9.401 -15.292 -11.393 1.00 52.31 78 ILE A O 1
ATOM 616 N N . PHE A 1 79 ? 8.054 -13.658 -10.665 1.00 55.03 79 PHE A N 1
ATOM 617 C CA . PHE A 1 79 ? 7.720 -14.297 -9.402 1.00 55.03 79 PHE A CA 1
ATOM 618 C C . PHE A 1 79 ? 6.470 -15.134 -9.676 1.00 55.03 79 PHE A C 1
ATOM 620 O O . PHE A 1 79 ? 5.348 -14.629 -9.660 1.00 55.03 79 PHE A O 1
ATOM 627 N N . GLY A 1 80 ? 6.714 -16.377 -10.096 1.00 40.34 80 GLY A N 1
ATOM 628 C CA . GLY A 1 80 ? 5.715 -17.443 -10.114 1.00 40.34 80 GLY A CA 1
ATOM 629 C C . GLY A 1 80 ? 5.544 -18.062 -8.737 1.00 40.34 80 GLY A C 1
ATOM 630 O O . GLY A 1 80 ? 6.485 -17.940 -7.918 1.00 40.34 80 GLY A O 1
#

Radius of gyration: 13.61 Å; Cα contacts (8 Å, |Δi|>4): 54; chains: 1; bounding box: 27×33×31 Å

Sequence (80 aa):
LEDDFFKRLGYTVRECSLLGSERKGYFLYIKANSEDIDRAEKKFEGIGLKKLIGEELKIVTAAFIAEEENAASGMGMIFG

Foldseek 3Di:
DPDVLVVPWDKDKDACVQLVHPDGDIDIDTDDDPVSVVVVVVVCVPVPDDDDDDPVNVSSVVSVVVCVVCVVVVNHPPPD

Solvent-accessible surface area (backbone atoms only — not comparable to full-atom values): 5070 Å² total; per-residue (Å²): 137,87,53,68,64,62,76,67,43,55,65,49,77,44,52,25,58,83,58,76,36,92,56,86,60,69,46,80,46,73,68,70,56,71,72,56,46,56,54,49,51,64,70,42,62,91,70,79,74,78,84,71,62,73,68,62,34,53,55,50,52,50,40,52,52,51,51,53,52,24,60,74,68,71,53,68,76,82,81,123

Secondary structure (DSSP, 8-state):
---HHHHHSEEEEEETGGGT---SSEEEEEE--HHHHHHHHHHHTTTT-----HHHHHHHHHHHHHHHHHHHTT------

Nearest PDB structures (foldseek):
  8y97-assembly1_A  TM=4.443E-01  e=8.004E+00  Prodigiosinella confusarubida
  8pr3-assembly1_f  TM=2.853E-01  e=8.004E+00  Homo sapiens
  6o8z-assembly1_g  TM=2.002E-01  e=8.562E+00  Enterococcus faecalis

Mean predicted aligned error: 7.18 Å

Organism: NCBI:txid1392998